Protein AF-A0A392N4C5-F1 (afdb_monomer_lite)

Secondary structure (DSSP, 8-state):
-HHHHHHHHHHH-SSHHHHHHHHHHHHHHHHHTTSSSS-GGGS-GGGHHHHHH-HHHHHHHHHHHHHHTSGGG--B-TT-SSBHHHHHHHHTT----TTHHHHHHHHH--

Foldseek 3Di:
DLVVLLVVLVVVDPDNVNSVVVSVVVVVLLVCLLLQVPHLVRDDPVCSVSNVPRLNVLVVLLVLLVPLVDPVQQDDDPVDPDTNSQVVCVVSNHDNDNCSNVVSVVSPVD

InterPro domains:
  IPR013525 ABC-2 type transporter, transmembrane domain [PF01061] (1-68)
  IPR013581 Plant PDR ABC transporter associated [PF08370] (73-110)

Structure (mmCIF, N/CA/C/O backbone):
data_AF-A0A392N4C5-F1
#
_entry.id   AF-A0A392N4C5-F1
#
loop_
_atom_site.group_PDB
_atom_site.id
_atom_site.type_symbol
_atom_site.label_atom_id
_atom_site.label_alt_id
_atom_site.label_comp_id
_atom_site.label_asym_id
_atom_site.label_entity_id
_atom_site.label_seq_id
_atom_site.pdbx_PDB_ins_code
_atom_site.Cartn_x
_atom_site.Cartn_y
_atom_site.Cartn_z
_atom_site.occupancy
_atom_site.B_iso_or_equiv
_atom_site.auth_seq_id
_atom_site.auth_comp_id
_atom_site.auth_asym_id
_atom_site.auth_atom_id
_atom_site.pdbx_PDB_model_num
ATOM 1 N N . MET A 1 1 ? 6.935 -8.811 -4.623 1.00 83.38 1 MET A N 1
ATOM 2 C CA . MET A 1 1 ? 6.929 -7.351 -4.876 1.00 83.38 1 MET A CA 1
ATOM 3 C C . MET A 1 1 ? 8.301 -6.770 -5.237 1.00 83.38 1 MET A C 1
ATOM 5 O O . MET A 1 1 ? 8.493 -6.444 -6.395 1.00 83.38 1 MET A O 1
ATOM 9 N N . ALA A 1 2 ? 9.272 -6.621 -4.319 1.00 85.12 2 ALA A N 1
ATOM 10 C CA . ALA A 1 2 ? 10.542 -5.953 -4.666 1.00 85.12 2 ALA A CA 1
ATOM 11 C C . ALA A 1 2 ? 11.334 -6.712 -5.749 1.00 85.12 2 ALA A C 1
ATOM 13 O O . ALA A 1 2 ? 11.745 -6.128 -6.744 1.00 85.12 2 ALA A O 1
ATOM 14 N N . SER A 1 3 ? 11.468 -8.037 -5.611 1.00 89.44 3 SER A N 1
ATOM 15 C CA . SER A 1 3 ? 12.126 -8.863 -6.633 1.00 89.44 3 SER A CA 1
ATOM 16 C C . SER A 1 3 ? 11.413 -8.800 -7.991 1.00 89.44 3 SER A C 1
ATOM 18 O O . SER A 1 3 ? 12.080 -8.669 -9.012 1.00 89.44 3 SER A O 1
ATOM 20 N N . SER A 1 4 ? 10.074 -8.830 -8.019 1.00 90.25 4 SER A N 1
ATOM 21 C CA . SER A 1 4 ? 9.305 -8.706 -9.265 1.00 90.25 4 SER A CA 1
ATOM 22 C C . SER A 1 4 ? 9.454 -7.322 -9.907 1.00 90.25 4 SER A C 1
ATOM 24 O O . SER A 1 4 ? 9.645 -7.249 -11.117 1.00 90.25 4 SER A O 1
ATOM 26 N N . LEU A 1 5 ? 9.485 -6.246 -9.113 1.00 90.50 5 LEU A N 1
ATOM 27 C CA . LEU A 1 5 ? 9.767 -4.889 -9.591 1.00 90.50 5 LEU A CA 1
ATOM 28 C C . LEU A 1 5 ? 11.156 -4.793 -10.235 1.00 90.50 5 LEU A C 1
ATOM 30 O O . LEU A 1 5 ? 11.270 -4.365 -11.378 1.00 90.50 5 LEU A O 1
ATOM 34 N N . PHE A 1 6 ? 12.215 -5.231 -9.547 1.00 91.12 6 PHE A N 1
ATOM 35 C CA . PHE A 1 6 ? 13.571 -5.165 -10.104 1.00 91.12 6 PHE A CA 1
ATOM 36 C C . PHE A 1 6 ? 13.746 -6.064 -11.335 1.00 91.12 6 PHE A C 1
ATOM 38 O O . PHE A 1 6 ? 14.440 -5.674 -12.270 1.00 91.12 6 PHE A O 1
ATOM 45 N N . ARG A 1 7 ? 13.078 -7.225 -11.386 1.00 92.38 7 ARG A N 1
ATOM 46 C CA . ARG A 1 7 ? 13.049 -8.079 -12.586 1.00 92.38 7 ARG A CA 1
ATOM 47 C C . ARG A 1 7 ? 12.352 -7.395 -13.761 1.00 92.38 7 ARG A C 1
ATOM 49 O O . ARG A 1 7 ? 12.874 -7.446 -14.868 1.00 92.38 7 ARG A O 1
ATOM 56 N N . LEU A 1 8 ? 11.222 -6.726 -13.526 1.00 91.69 8 LEU A N 1
ATOM 57 C CA . LEU A 1 8 ? 10.532 -5.944 -14.554 1.00 91.69 8 LEU A CA 1
ATOM 58 C C . LEU A 1 8 ? 11.429 -4.817 -15.079 1.00 91.69 8 LEU A C 1
ATOM 60 O O . LEU A 1 8 ? 11.576 -4.653 -16.285 1.00 91.69 8 LEU A O 1
ATOM 64 N N . MET A 1 9 ? 12.084 -4.081 -14.182 1.00 92.56 9 MET A N 1
ATOM 65 C CA . MET A 1 9 ? 12.987 -2.999 -14.572 1.00 92.56 9 MET A CA 1
ATOM 66 C C . MET A 1 9 ? 14.211 -3.503 -15.335 1.00 92.56 9 MET A C 1
ATOM 68 O O . MET A 1 9 ? 14.620 -2.864 -16.299 1.00 92.56 9 MET A O 1
ATOM 72 N N . ALA A 1 10 ? 14.766 -4.655 -14.955 1.00 92.44 10 ALA A N 1
ATOM 73 C CA . ALA A 1 10 ? 15.845 -5.301 -15.696 1.00 92.44 10 ALA A CA 1
ATOM 74 C C . ALA A 1 10 ? 15.398 -5.772 -17.089 1.00 92.44 10 ALA A C 1
ATOM 76 O O . ALA A 1 10 ? 16.177 -5.684 -18.029 1.00 92.44 10 ALA A O 1
ATOM 77 N N . ALA A 1 11 ? 14.151 -6.231 -17.240 1.00 93.25 11 ALA A N 1
ATOM 78 C CA . ALA A 1 11 ? 13.595 -6.621 -18.536 1.00 93.25 11 ALA A CA 1
ATOM 79 C C . ALA A 1 11 ? 13.330 -5.418 -19.462 1.00 93.25 11 ALA A C 1
ATOM 81 O O . ALA A 1 11 ? 13.454 -5.540 -20.678 1.00 93.25 11 ALA A O 1
ATOM 82 N N . LEU A 1 12 ? 12.965 -4.261 -18.899 1.00 91.19 12 LEU A N 1
ATOM 83 C CA . LEU A 1 12 ? 12.731 -3.021 -19.651 1.00 91.19 12 LEU A CA 1
ATOM 84 C C . LEU A 1 12 ? 14.022 -2.238 -19.931 1.00 91.19 12 LEU A C 1
ATOM 86 O O . LEU A 1 12 ? 14.106 -1.490 -20.906 1.00 91.19 12 LEU A O 1
ATOM 90 N N . GLY A 1 13 ? 15.016 -2.361 -19.053 1.00 88.50 13 GLY A N 1
ATOM 91 C CA . GLY A 1 13 ? 16.267 -1.625 -19.130 1.00 88.50 13 GLY A CA 1
ATOM 92 C C . GLY A 1 13 ? 17.216 -2.207 -20.170 1.00 88.50 13 GLY A C 1
ATOM 93 O O . GLY A 1 13 ? 17.514 -3.394 -20.173 1.00 88.50 13 GLY A O 1
ATOM 94 N N . ARG A 1 14 ? 17.758 -1.340 -21.029 1.00 87.94 14 ARG A N 1
ATOM 95 C CA . ARG A 1 14 ? 18.807 -1.719 -21.989 1.00 87.94 14 ARG A CA 1
ATOM 96 C C . ARG A 1 14 ? 20.166 -1.959 -21.321 1.00 87.94 14 ARG A C 1
ATOM 98 O O . ARG A 1 14 ? 21.000 -2.662 -21.879 1.00 87.94 14 ARG A O 1
ATOM 105 N N . ASP A 1 15 ? 20.374 -1.356 -20.152 1.00 93.31 15 ASP A N 1
ATOM 106 C CA . ASP A 1 15 ? 21.5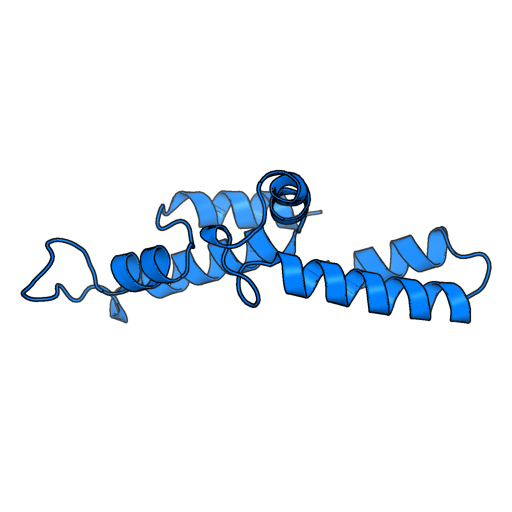97 -1.442 -19.360 1.00 93.31 15 ASP A CA 1
ATOM 107 C C . ASP A 1 15 ? 21.257 -1.688 -17.883 1.00 93.31 15 ASP A C 1
ATOM 109 O O . ASP A 1 15 ? 20.302 -1.113 -17.348 1.00 93.31 15 ASP A O 1
ATOM 113 N N . VAL A 1 16 ? 22.048 -2.536 -17.223 1.00 91.50 16 VAL A N 1
ATOM 114 C CA . VAL A 1 16 ? 21.827 -2.959 -15.832 1.00 91.50 16 VAL A CA 1
ATOM 115 C C . VAL A 1 16 ? 21.978 -1.793 -14.851 1.00 91.50 16 VAL A C 1
ATOM 117 O O . VAL A 1 16 ? 21.221 -1.711 -13.883 1.00 91.50 16 VAL A O 1
ATOM 120 N N . VAL A 1 17 ? 22.900 -0.858 -15.104 1.00 93.56 17 VAL A N 1
ATOM 121 C CA . VAL A 1 17 ? 23.108 0.321 -14.249 1.00 93.56 17 VAL A CA 1
ATOM 122 C C . VAL A 1 17 ? 21.886 1.234 -14.314 1.00 93.56 17 VAL A C 1
ATOM 124 O O . VAL A 1 17 ? 21.373 1.673 -13.282 1.00 93.56 17 VAL A O 1
ATOM 127 N N . VAL A 1 18 ? 21.365 1.470 -15.522 1.00 92.75 18 VAL A N 1
ATOM 128 C CA . VAL A 1 18 ? 20.149 2.273 -15.721 1.00 92.75 18 VAL A CA 1
ATOM 129 C C . VAL A 1 18 ? 18.943 1.586 -15.079 1.00 92.75 18 VAL A C 1
ATOM 131 O O . VAL A 1 18 ? 18.206 2.228 -14.330 1.00 92.75 18 VAL A O 1
ATOM 134 N N . ALA A 1 19 ? 18.768 0.281 -15.305 1.00 93.94 19 ALA A N 1
ATOM 135 C CA . ALA A 1 19 ? 17.682 -0.498 -14.715 1.00 93.94 19 ALA A CA 1
ATOM 136 C C . ALA A 1 19 ? 17.691 -0.440 -13.180 1.00 93.94 19 ALA A C 1
ATOM 138 O O . ALA A 1 19 ? 16.644 -0.234 -12.564 1.00 93.94 19 ALA A O 1
ATOM 139 N N . ASN A 1 20 ? 18.866 -0.569 -12.557 1.00 92.44 20 ASN A N 1
ATOM 140 C CA . ASN A 1 20 ? 19.011 -0.507 -11.106 1.00 92.44 20 ASN A CA 1
ATOM 141 C C . ASN A 1 20 ? 18.654 0.875 -10.538 1.00 92.44 20 ASN A C 1
ATOM 143 O O . ASN A 1 20 ? 17.941 0.968 -9.535 1.00 92.44 20 ASN A O 1
ATOM 147 N N . ASN A 1 21 ? 19.109 1.948 -11.189 1.00 92.81 21 ASN A N 1
ATOM 148 C CA . ASN A 1 21 ? 18.826 3.315 -10.751 1.00 92.81 21 ASN A CA 1
ATOM 149 C C . ASN A 1 21 ? 17.327 3.631 -10.848 1.00 92.81 21 ASN A C 1
ATOM 151 O O . ASN A 1 21 ? 16.730 4.110 -9.882 1.00 92.81 21 ASN A O 1
ATOM 155 N N . VAL A 1 22 ? 16.696 3.301 -11.981 1.00 93.25 22 VAL A N 1
ATOM 156 C CA . VAL A 1 22 ? 15.254 3.524 -12.168 1.00 93.25 22 VAL A CA 1
ATOM 157 C C . VAL A 1 22 ? 14.435 2.615 -11.249 1.00 93.25 22 VAL A C 1
ATOM 159 O O . VAL A 1 22 ? 13.456 3.071 -10.668 1.00 93.25 22 VAL A O 1
ATOM 162 N N . GLY A 1 23 ? 14.845 1.360 -11.042 1.00 93.31 23 GLY A N 1
ATOM 163 C CA . GLY A 1 23 ? 14.184 0.455 -10.099 1.00 93.31 23 GLY A CA 1
ATOM 164 C C . GLY A 1 23 ? 14.265 0.925 -8.648 1.00 93.31 23 GLY A C 1
ATOM 165 O O . GLY A 1 23 ? 13.269 0.859 -7.931 1.00 93.31 23 GLY A O 1
ATOM 166 N N . SER A 1 24 ? 15.405 1.480 -8.230 1.00 93.00 24 SER A N 1
ATOM 167 C CA . SER A 1 24 ? 15.552 2.080 -6.899 1.00 93.00 24 SER A CA 1
ATOM 168 C C . SER A 1 24 ? 14.635 3.293 -6.729 1.00 93.00 24 SER A C 1
ATOM 170 O O . SER A 1 24 ? 13.960 3.419 -5.709 1.00 93.00 24 SER A O 1
ATOM 172 N N . PHE A 1 25 ? 14.536 4.151 -7.750 1.00 93.38 25 PHE A N 1
ATOM 173 C CA . PHE A 1 25 ? 13.597 5.274 -7.740 1.00 93.38 25 PHE A CA 1
ATOM 174 C C . PHE A 1 25 ? 12.132 4.807 -7.708 1.00 93.38 25 PHE A C 1
ATOM 176 O O . PHE A 1 25 ? 11.342 5.298 -6.904 1.00 93.38 25 PHE A O 1
ATOM 183 N N . ALA A 1 26 ? 11.770 3.810 -8.520 1.00 93.44 26 ALA A N 1
ATOM 184 C CA . ALA A 1 26 ? 10.431 3.227 -8.525 1.00 93.44 26 ALA A CA 1
ATOM 185 C C . ALA A 1 26 ? 10.059 2.631 -7.156 1.00 93.44 26 ALA A C 1
ATOM 187 O O . ALA A 1 26 ? 8.930 2.796 -6.696 1.00 93.44 26 ALA A O 1
ATOM 188 N N . LEU A 1 27 ? 11.012 1.995 -6.467 1.00 93.38 27 LEU A N 1
ATOM 189 C CA . LEU A 1 27 ? 10.801 1.486 -5.113 1.00 93.38 27 LEU A CA 1
ATOM 190 C C . LEU A 1 27 ? 10.486 2.616 -4.120 1.00 93.38 27 LEU A C 1
ATOM 192 O O . LEU A 1 27 ? 9.576 2.461 -3.306 1.00 93.38 27 LEU A O 1
ATOM 196 N N . LEU A 1 28 ? 11.179 3.758 -4.205 1.00 93.25 28 LEU A N 1
ATOM 197 C CA . LEU A 1 28 ? 10.873 4.931 -3.374 1.00 93.25 28 LEU A CA 1
ATOM 198 C C . LEU A 1 28 ? 9.451 5.445 -3.623 1.00 93.25 28 LEU A C 1
ATOM 200 O O . LEU A 1 28 ? 8.733 5.739 -2.669 1.00 93.25 28 LEU A O 1
ATOM 204 N N . VAL A 1 29 ? 9.015 5.494 -4.884 1.00 92.62 29 VAL A N 1
ATOM 205 C CA . VAL A 1 29 ? 7.641 5.889 -5.235 1.00 92.62 29 VAL A CA 1
ATOM 206 C C . VAL A 1 29 ? 6.618 4.936 -4.606 1.00 92.62 29 VAL A C 1
ATOM 208 O O . VAL A 1 29 ? 5.650 5.393 -3.998 1.00 92.62 29 VAL A O 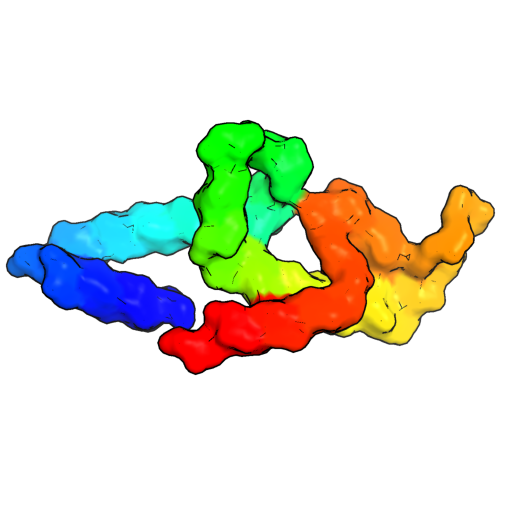1
ATOM 211 N N . VAL A 1 30 ? 6.855 3.621 -4.669 1.00 93.06 30 VAL A N 1
ATOM 212 C CA . VAL A 1 30 ? 5.991 2.610 -4.031 1.00 93.06 30 VAL A CA 1
ATOM 213 C C . VAL A 1 30 ? 5.939 2.782 -2.506 1.00 93.06 30 VAL A C 1
ATOM 215 O O . VAL A 1 30 ? 4.861 2.651 -1.927 1.00 93.06 30 VAL A O 1
ATOM 218 N N . LEU A 1 31 ? 7.066 3.115 -1.860 1.00 92.38 31 LEU A N 1
ATOM 219 C CA . LEU A 1 31 ? 7.133 3.384 -0.415 1.00 92.38 31 LEU A CA 1
ATOM 220 C C . LEU A 1 31 ? 6.301 4.607 -0.012 1.00 92.38 31 LEU A C 1
ATOM 222 O O . LEU A 1 31 ? 5.518 4.529 0.935 1.00 92.38 31 LEU A O 1
ATOM 226 N N . VAL A 1 32 ? 6.441 5.717 -0.741 1.00 92.50 32 VAL A N 1
ATOM 227 C CA . VAL A 1 32 ? 5.683 6.953 -0.484 1.00 92.50 32 VAL A CA 1
ATOM 228 C C . VAL A 1 32 ? 4.181 6.714 -0.644 1.00 92.50 32 VAL A C 1
ATOM 230 O O . VAL A 1 32 ? 3.387 7.147 0.189 1.00 92.50 32 VAL A O 1
ATOM 233 N N . LEU A 1 33 ? 3.798 5.962 -1.676 1.00 91.44 33 LEU A N 1
ATOM 234 C CA . LEU A 1 33 ? 2.410 5.622 -1.985 1.00 91.44 33 LEU A CA 1
ATOM 235 C C . LEU A 1 33 ? 1.829 4.491 -1.125 1.00 91.44 33 LEU A C 1
ATOM 237 O O . LEU A 1 33 ? 0.677 4.119 -1.327 1.00 91.44 33 LEU A O 1
ATOM 241 N N . GLY A 1 34 ? 2.588 3.927 -0.181 1.00 89.31 34 GLY A N 1
ATOM 242 C CA . GLY A 1 34 ? 2.111 2.837 0.675 1.00 89.31 34 GLY A CA 1
ATOM 243 C C . GLY A 1 34 ? 1.010 3.248 1.660 1.00 89.31 34 GLY A C 1
ATOM 244 O O . GLY A 1 34 ? 0.226 2.413 2.088 1.00 89.31 34 GLY A O 1
ATOM 245 N N . GLY A 1 35 ? 0.900 4.529 2.015 1.00 88.38 35 GLY A N 1
ATOM 246 C CA . GLY A 1 35 ? -0.042 4.987 3.047 1.00 88.38 35 GLY A CA 1
ATOM 247 C C . GLY A 1 35 ? 0.579 5.174 4.430 1.00 88.38 35 GLY A C 1
ATOM 248 O O . GLY A 1 35 ? -0.005 5.844 5.272 1.00 88.38 35 GLY A O 1
ATOM 249 N N . PHE A 1 36 ? 1.774 4.623 4.668 1.00 88.50 36 PHE A N 1
ATOM 250 C CA . PHE A 1 36 ? 2.517 4.859 5.909 1.00 88.50 36 PHE A CA 1
ATOM 251 C C . PHE A 1 36 ? 3.249 6.209 5.935 1.00 88.50 36 PHE A C 1
ATOM 253 O O . PHE A 1 36 ? 3.235 6.884 6.960 1.00 88.50 36 PHE A O 1
ATOM 260 N N . VAL A 1 37 ? 3.910 6.593 4.832 1.00 90.56 37 VAL A N 1
ATOM 261 C CA . VAL A 1 37 ? 4.672 7.857 4.750 1.00 90.56 37 VAL A CA 1
ATOM 262 C C . VAL A 1 37 ? 3.731 9.047 4.579 1.00 90.56 37 VAL A C 1
ATOM 264 O O . VAL A 1 37 ? 3.882 10.058 5.257 1.00 90.56 37 VAL A O 1
ATOM 267 N N . ILE A 1 38 ? 2.762 8.915 3.673 1.00 90.69 38 ILE A N 1
ATOM 268 C CA . ILE A 1 38 ? 1.705 9.898 3.437 1.00 90.69 38 ILE A CA 1
ATOM 269 C C . ILE A 1 38 ? 0.381 9.189 3.688 1.00 90.69 38 ILE A C 1
ATOM 271 O O . ILE A 1 38 ? 0.112 8.170 3.050 1.00 90.69 38 ILE A O 1
ATOM 275 N N . SER A 1 39 ? -0.435 9.721 4.600 1.00 90.69 39 SER A N 1
ATOM 276 C CA . SER A 1 39 ? -1.790 9.213 4.813 1.00 90.69 39 SER A CA 1
ATOM 277 C C . SER A 1 39 ? -2.594 9.360 3.528 1.00 90.69 39 SER A C 1
ATOM 279 O O . SER A 1 39 ? -2.499 10.371 2.833 1.00 90.69 39 SER A O 1
ATOM 281 N N . ARG A 1 40 ? -3.442 8.375 3.228 1.00 88.31 40 ARG A N 1
ATOM 282 C CA . ARG A 1 40 ? -4.348 8.412 2.072 1.00 88.31 40 ARG A CA 1
ATOM 283 C C . ARG A 1 40 ? -5.148 9.717 1.999 1.00 88.31 40 ARG A C 1
ATOM 285 O O . ARG A 1 40 ? -5.405 10.208 0.903 1.00 88.31 40 ARG A O 1
ATOM 292 N N . GLU A 1 41 ? -5.564 10.238 3.149 1.00 89.19 41 GLU A N 1
ATOM 293 C CA . GLU A 1 41 ? -6.399 11.441 3.252 1.00 89.19 41 GLU A CA 1
ATOM 294 C C . GLU A 1 41 ? -5.653 12.717 2.838 1.00 89.19 41 GLU A C 1
ATOM 296 O O . GLU A 1 41 ? -6.274 13.645 2.322 1.00 89.19 41 GLU A O 1
ATOM 301 N N . ASP A 1 42 ? -4.324 12.716 2.967 1.00 90.19 42 ASP A N 1
ATOM 302 C CA . ASP A 1 42 ? -3.447 13.832 2.603 1.00 90.19 42 ASP A CA 1
ATOM 303 C C . ASP A 1 42 ? -2.949 13.746 1.148 1.00 90.19 42 ASP A C 1
ATOM 305 O O . ASP A 1 42 ? -2.354 14.691 0.622 1.00 90.19 42 ASP A O 1
ATOM 309 N N . VAL A 1 43 ? -3.191 12.622 0.460 1.00 90.12 43 VAL A N 1
ATOM 310 C CA . VAL A 1 43 ? -2.831 12.469 -0.955 1.00 90.12 43 VAL A CA 1
ATOM 311 C C . VAL A 1 43 ? -3.751 13.333 -1.813 1.00 90.12 43 VAL A C 1
ATOM 313 O O . VAL A 1 43 ? -4.979 13.234 -1.771 1.00 90.12 43 VAL A O 1
ATOM 316 N N . HIS A 1 44 ? -3.149 14.157 -2.670 1.00 89.38 44 HIS A N 1
ATOM 317 C CA . HIS A 1 44 ? -3.896 15.002 -3.592 1.00 89.38 44 HIS A CA 1
ATOM 318 C C . HIS A 1 44 ? -4.808 14.158 -4.502 1.00 89.38 44 HIS A C 1
ATOM 320 O O . HIS A 1 44 ? -4.375 13.153 -5.066 1.00 89.38 44 HIS A O 1
ATOM 326 N N . LYS A 1 45 ? -6.065 14.581 -4.699 1.00 90.00 45 LYS A N 1
ATOM 327 C CA . LYS A 1 45 ? -7.105 13.780 -5.386 1.00 90.00 45 LYS A CA 1
ATOM 328 C C . LYS A 1 45 ? -6.686 13.262 -6.768 1.00 90.00 45 LYS A C 1
ATOM 330 O O . LYS A 1 45 ? -7.022 12.134 -7.116 1.00 90.00 45 LYS A O 1
ATOM 335 N N . TRP A 1 46 ? -5.932 14.056 -7.534 1.00 90.19 46 TRP A N 1
ATOM 336 C CA . TRP A 1 46 ? -5.445 13.661 -8.862 1.00 90.19 46 TRP A CA 1
ATOM 337 C C . TRP A 1 46 ? -4.370 12.569 -8.816 1.00 90.19 46 TRP A C 1
ATOM 339 O O . TRP A 1 46 ? -4.190 11.889 -9.814 1.00 90.19 46 TRP A O 1
ATOM 349 N N . PHE A 1 47 ? -3.674 12.385 -7.689 1.00 88.88 47 PHE A N 1
ATOM 350 C CA . PHE A 1 47 ? -2.611 11.389 -7.505 1.00 88.88 47 PHE A CA 1
ATOM 351 C C . PHE A 1 47 ? -3.078 10.150 -6.727 1.00 88.88 47 PHE A C 1
ATOM 353 O O . PHE A 1 47 ? -2.321 9.202 -6.522 1.00 88.88 47 PHE A O 1
ATOM 360 N N . LEU A 1 48 ? -4.351 10.121 -6.321 1.00 89.69 48 LEU A N 1
ATOM 361 C CA . LEU A 1 48 ? -4.924 9.038 -5.528 1.00 89.69 48 LEU A CA 1
ATOM 362 C C . LEU A 1 48 ? -4.870 7.683 -6.256 1.00 89.69 48 LEU A C 1
ATOM 364 O O . LEU A 1 48 ? -4.738 6.646 -5.617 1.00 89.69 48 LEU A O 1
ATOM 368 N N . TRP A 1 49 ? -4.919 7.663 -7.591 1.00 91.19 49 TRP A N 1
ATOM 369 C CA . TRP A 1 49 ? -4.747 6.429 -8.370 1.00 91.19 49 TRP A CA 1
ATOM 370 C C . TRP A 1 49 ? -3.381 5.771 -8.131 1.00 91.19 49 TRP A C 1
ATOM 372 O O . TRP A 1 49 ? -3.300 4.545 -8.118 1.00 91.19 49 TRP A O 1
ATOM 382 N N . GLY A 1 50 ? -2.329 6.557 -7.872 1.00 91.06 50 GLY A N 1
ATOM 383 C CA . GLY A 1 50 ? -1.006 6.037 -7.535 1.00 91.06 50 GLY A CA 1
ATOM 384 C C . GLY A 1 50 ? -1.051 5.215 -6.248 1.00 91.06 50 GLY A C 1
ATOM 385 O O . GLY A 1 50 ? -0.554 4.090 -6.214 1.00 91.06 50 GLY A O 1
ATOM 386 N N . TYR A 1 51 ? -1.747 5.723 -5.229 1.00 92.00 51 TYR A N 1
ATOM 387 C CA . TYR A 1 51 ? -2.000 5.002 -3.978 1.00 92.00 51 TYR A CA 1
ATOM 388 C C . TYR A 1 51 ? -2.736 3.674 -4.221 1.00 92.00 51 TYR A C 1
ATOM 390 O O . TYR A 1 51 ? -2.313 2.635 -3.721 1.00 92.00 51 TYR A O 1
ATOM 398 N N . TRP A 1 52 ? -3.776 3.673 -5.062 1.00 91.44 52 TRP A N 1
ATOM 399 C CA . TRP A 1 52 ? -4.522 2.457 -5.423 1.00 91.44 52 TRP A CA 1
ATOM 400 C C . TRP A 1 52 ? -3.729 1.462 -6.277 1.00 91.44 52 TRP A C 1
ATOM 402 O O . TRP A 1 52 ? -4.027 0.271 -6.252 1.00 91.44 52 TRP A O 1
ATOM 412 N N . SER A 1 53 ? -2.732 1.925 -7.029 1.00 91.50 53 SER A N 1
ATOM 413 C CA . SER A 1 53 ? -1.853 1.057 -7.821 1.00 91.50 53 SER A CA 1
ATOM 414 C C . SER A 1 53 ? -0.746 0.402 -6.990 1.00 91.50 53 SER A C 1
ATOM 416 O O . SER A 1 53 ? -0.178 -0.603 -7.412 1.00 91.50 53 SER A O 1
ATOM 418 N N . SER A 1 54 ? -0.425 0.962 -5.819 1.00 92.50 54 SER A N 1
ATOM 419 C CA . SER A 1 54 ? 0.717 0.529 -5.019 1.00 92.50 54 SER A CA 1
ATOM 420 C C . SER A 1 54 ? 0.436 -0.811 -4.325 1.00 92.50 54 SER A C 1
ATOM 422 O O . SER A 1 54 ? -0.405 -0.861 -3.427 1.00 92.50 54 SER A O 1
ATOM 424 N N . PRO A 1 55 ? 1.176 -1.895 -4.633 1.00 92.00 55 PRO A N 1
ATOM 425 C CA . PRO A 1 55 ? 1.051 -3.162 -3.904 1.00 92.00 55 PRO A CA 1
ATOM 426 C C . PRO A 1 55 ? 1.360 -3.008 -2.407 1.00 92.00 55 PRO A C 1
ATOM 428 O O . PRO A 1 55 ? 0.788 -3.706 -1.569 1.00 92.00 55 PRO A O 1
ATOM 431 N N . LEU A 1 56 ? 2.226 -2.055 -2.045 1.00 93.06 56 LEU A N 1
ATOM 432 C CA . LEU A 1 56 ? 2.591 -1.812 -0.654 1.00 93.06 56 LEU A CA 1
ATOM 433 C C . LEU A 1 56 ? 1.411 -1.300 0.180 1.00 93.06 56 LEU A C 1
ATOM 435 O O . LEU A 1 56 ? 1.319 -1.656 1.351 1.00 93.06 56 LEU A O 1
ATOM 439 N N . MET A 1 57 ? 0.497 -0.533 -0.421 1.00 93.75 57 MET A N 1
ATOM 440 C CA . MET A 1 57 ? -0.716 -0.063 0.251 1.00 93.75 57 MET A CA 1
ATOM 441 C C . MET A 1 57 ? -1.570 -1.226 0.744 1.00 93.75 57 MET A C 1
ATOM 443 O O . MET A 1 57 ? -1.946 -1.284 1.916 1.00 93.75 57 MET A O 1
ATOM 447 N N . TYR A 1 58 ? -1.793 -2.204 -0.131 1.00 94.38 58 TYR A N 1
ATOM 448 C CA . TYR A 1 58 ? -2.564 -3.397 0.191 1.00 94.38 58 TYR A CA 1
ATOM 449 C C . TYR A 1 58 ? -1.888 -4.240 1.278 1.00 94.38 58 TYR A C 1
ATOM 451 O O . TYR A 1 58 ? -2.559 -4.715 2.194 1.00 94.38 58 TYR A O 1
ATOM 459 N N . GLY A 1 59 ? -0.559 -4.373 1.223 1.00 94.12 59 GLY A N 1
ATOM 460 C CA . GLY A 1 59 ? 0.214 -5.071 2.252 1.00 94.12 59 GLY A CA 1
ATOM 461 C C . GLY A 1 59 ? 0.166 -4.381 3.614 1.00 94.12 59 GLY A C 1
ATOM 462 O O . GLY A 1 59 ? -0.108 -5.027 4.623 1.00 94.12 59 GLY A O 1
ATOM 463 N N . GLN A 1 60 ? 0.384 -3.065 3.650 1.00 94.06 60 GLN A N 1
ATOM 464 C CA . GLN A 1 60 ? 0.340 -2.282 4.888 1.00 94.06 60 GLN A CA 1
ATOM 465 C C . GLN A 1 60 ? -1.044 -2.337 5.531 1.00 94.06 60 GLN A C 1
ATOM 467 O O . GLN A 1 60 ? -1.150 -2.559 6.735 1.00 94.06 60 GLN A O 1
ATOM 472 N N . ASN A 1 61 ? -2.100 -2.211 4.730 1.00 94.62 61 ASN A N 1
ATOM 473 C CA . ASN A 1 61 ? -3.464 -2.271 5.228 1.00 94.62 61 ASN A CA 1
ATOM 474 C C . ASN A 1 61 ? -3.835 -3.673 5.751 1.00 94.62 61 ASN A C 1
ATOM 476 O O . ASN A 1 61 ? -4.436 -3.788 6.816 1.00 94.62 61 ASN A O 1
ATOM 480 N N . ALA A 1 62 ? -3.418 -4.749 5.074 1.00 94.94 62 ALA A N 1
ATOM 481 C CA . ALA A 1 62 ? -3.653 -6.114 5.552 1.00 94.94 62 ALA A CA 1
ATOM 482 C C . ALA A 1 62 ? -2.943 -6.408 6.882 1.00 94.94 62 ALA A C 1
ATOM 484 O O . ALA A 1 62 ? -3.538 -7.019 7.771 1.00 94.94 62 ALA A O 1
ATOM 485 N N . ILE A 1 63 ? -1.700 -5.940 7.044 1.00 94.75 63 ILE A N 1
ATOM 486 C CA . ILE A 1 63 ? -0.960 -6.063 8.308 1.00 94.75 63 ILE A CA 1
ATOM 487 C C . ILE A 1 63 ? -1.640 -5.237 9.405 1.00 94.75 63 ILE A C 1
ATOM 489 O O . ILE A 1 63 ? -1.848 -5.747 10.504 1.00 94.75 63 ILE A O 1
ATOM 493 N N . ALA A 1 64 ? -2.022 -3.991 9.107 1.00 94.88 64 ALA A N 1
ATOM 494 C CA . ALA A 1 64 ? -2.688 -3.111 10.063 1.00 94.88 64 ALA A CA 1
ATOM 495 C C . ALA A 1 64 ? -3.995 -3.728 10.577 1.00 94.88 64 ALA A C 1
ATOM 497 O O . ALA A 1 64 ? -4.206 -3.807 11.783 1.00 94.88 64 ALA A O 1
ATOM 498 N N . VAL A 1 65 ? -4.840 -4.237 9.681 1.00 95.31 65 VAL A N 1
ATOM 499 C CA . VAL A 1 65 ? -6.100 -4.896 10.044 1.00 95.31 65 VAL A CA 1
ATOM 500 C C . VAL A 1 65 ? -5.859 -6.156 10.877 1.00 95.31 65 VAL A C 1
ATOM 502 O O . VAL A 1 65 ? -6.559 -6.367 11.866 1.00 95.31 65 VAL A O 1
ATOM 505 N N . ASN A 1 66 ? -4.859 -6.970 10.527 1.00 95.62 66 ASN A N 1
ATOM 506 C CA 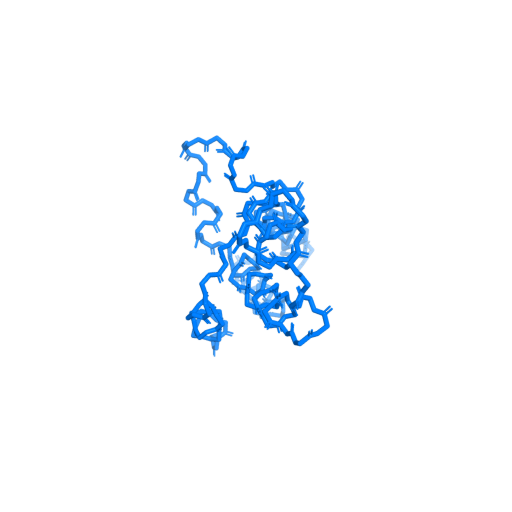. ASN A 1 66 ? -4.516 -8.174 11.286 1.00 95.62 66 ASN A CA 1
ATOM 507 C C . ASN A 1 66 ? -4.042 -7.857 12.717 1.00 95.62 66 ASN A C 1
ATOM 509 O O . ASN A 1 66 ? -4.407 -8.560 13.655 1.00 95.62 66 ASN A O 1
ATOM 513 N N . GLU A 1 67 ? -3.258 -6.793 12.890 1.00 95.00 67 GLU A N 1
ATOM 514 C CA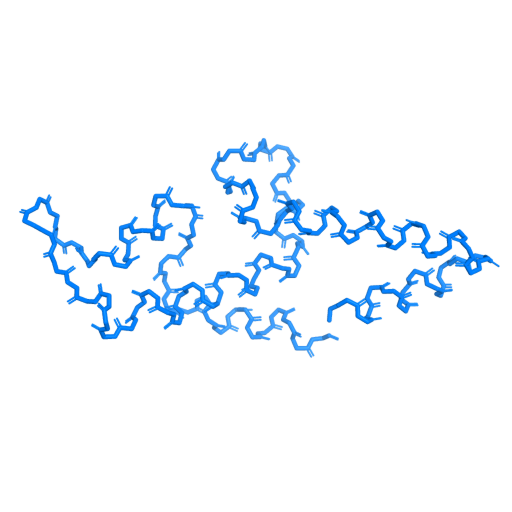 . GLU A 1 67 ? -2.729 -6.386 14.195 1.00 95.00 67 GLU A CA 1
ATOM 515 C C . GLU A 1 67 ? -3.785 -5.654 15.038 1.00 95.00 67 GLU A C 1
ATOM 517 O O . GLU A 1 67 ? -4.112 -6.069 16.151 1.00 95.00 67 GLU A O 1
ATOM 522 N N . PHE A 1 68 ? -4.375 -4.583 14.503 1.00 94.31 68 PHE A N 1
ATOM 523 C CA . PHE A 1 68 ? -5.234 -3.669 15.261 1.00 94.31 68 PHE A CA 1
ATOM 524 C C . PHE A 1 68 ? -6.649 -4.201 15.520 1.00 94.31 68 PHE A C 1
ATOM 526 O O . PHE A 1 68 ? -7.333 -3.690 16.407 1.00 94.31 68 PHE A O 1
ATOM 533 N N . LEU A 1 69 ? -7.104 -5.232 14.801 1.00 93.06 69 LEU A N 1
ATOM 534 C CA . LEU A 1 69 ? -8.322 -5.968 15.170 1.00 93.06 69 LEU A CA 1
ATOM 535 C C . LEU A 1 69 ? -8.052 -7.113 16.159 1.00 93.06 69 LEU A C 1
ATOM 537 O O . LEU A 1 69 ? -8.993 -7.762 16.623 1.00 93.06 69 LEU A O 1
ATOM 541 N N . GLY A 1 70 ? -6.786 -7.353 16.507 1.00 92.38 70 GLY A N 1
ATOM 542 C CA . GLY A 1 70 ? -6.383 -8.369 17.467 1.00 92.38 70 GLY A CA 1
ATOM 543 C C . GLY A 1 70 ? -6.858 -8.082 18.895 1.00 92.38 70 GLY A C 1
ATOM 544 O O . GLY A 1 70 ? -7.196 -6.958 19.278 1.00 92.38 70 GLY A O 1
ATOM 545 N N . HIS A 1 71 ? -6.848 -9.121 19.733 1.00 90.75 71 HIS A N 1
ATOM 546 C CA . HIS A 1 71 ? -7.331 -9.044 21.116 1.00 90.75 71 HIS A CA 1
ATOM 547 C C . HIS A 1 71 ? -6.611 -7.981 21.963 1.00 90.75 71 HIS A C 1
ATOM 549 O O . HIS A 1 71 ? -7.258 -7.323 22.778 1.00 90.75 71 HIS A O 1
ATOM 555 N N . SER A 1 72 ? -5.311 -7.762 21.739 1.00 90.75 72 SER A N 1
ATOM 556 C CA . SER A 1 72 ? -4.492 -6.776 22.464 1.00 90.75 72 SER A CA 1
ATOM 557 C C . SER A 1 72 ? -4.978 -5.331 22.296 1.00 90.75 72 SER A C 1
ATOM 559 O O . SER A 1 72 ? -4.821 -4.510 23.204 1.00 90.75 72 SER A O 1
ATOM 561 N N . TRP A 1 73 ? -5.608 -5.033 21.156 1.00 91.25 73 TRP A N 1
ATOM 562 C CA . TRP A 1 73 ? -6.090 -3.703 20.776 1.00 91.25 73 TRP A CA 1
ATOM 563 C C . TRP A 1 73 ? -7.591 -3.508 21.029 1.00 91.25 73 TRP A C 1
ATOM 565 O O . TRP A 1 73 ? -8.125 -2.411 20.835 1.00 91.25 73 TRP A O 1
ATOM 575 N N . ARG A 1 74 ? -8.279 -4.546 21.527 1.00 86.00 74 ARG A N 1
ATOM 576 C CA . ARG A 1 74 ? -9.709 -4.536 21.867 1.00 86.00 74 ARG A CA 1
ATOM 577 C C . ARG A 1 74 ? -9.964 -3.894 23.235 1.00 86.00 74 ARG A C 1
ATOM 579 O O . ARG A 1 74 ? -10.554 -4.499 24.125 1.00 86.00 74 ARG A O 1
ATOM 586 N N . LYS A 1 75 ? -9.493 -2.658 23.397 1.00 87.81 75 LYS A N 1
ATOM 587 C CA . LYS A 1 75 ? -9.751 -1.802 24.561 1.00 87.81 75 LYS A CA 1
ATOM 588 C C . LYS A 1 75 ? -10.710 -0.700 24.134 1.00 87.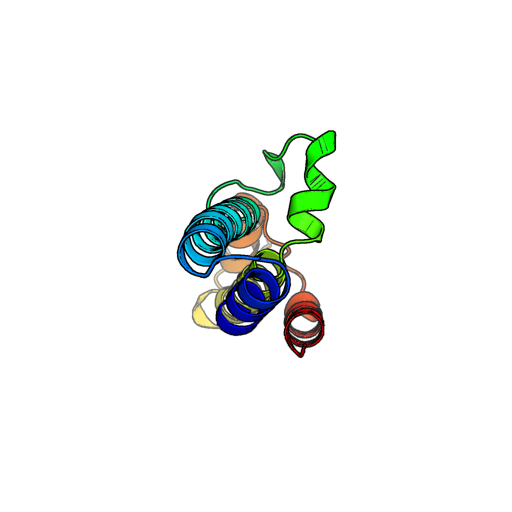81 75 LYS A C 1
ATOM 590 O O . LYS A 1 75 ? -10.481 -0.085 23.097 1.00 87.81 75 LYS A O 1
ATOM 595 N N . VAL A 1 76 ? -11.775 -0.479 24.892 1.00 82.62 76 VAL A N 1
ATOM 596 C CA . VAL A 1 76 ? -12.722 0.615 24.639 1.00 82.62 76 VAL A CA 1
ATOM 597 C C . VAL A 1 76 ? -12.229 1.838 25.404 1.00 82.62 76 VAL A C 1
ATOM 599 O O . VAL A 1 76 ? -11.826 1.716 26.560 1.00 82.62 76 VAL A O 1
ATOM 602 N N . THR A 1 77 ? -12.183 2.992 24.747 1.00 76.44 77 THR A N 1
ATOM 603 C CA . THR A 1 77 ? -11.812 4.258 25.392 1.00 76.44 77 THR A CA 1
ATOM 604 C C . THR A 1 77 ? -13.066 4.907 25.971 1.00 76.44 77 THR A C 1
ATOM 606 O O . THR A 1 77 ? -14.121 4.847 25.355 1.00 76.44 77 THR A O 1
ATOM 609 N N . GLU A 1 78 ? -12.966 5.563 27.128 1.00 71.62 78 GLU A N 1
ATOM 610 C CA . GLU A 1 78 ? -14.118 6.178 27.820 1.00 71.62 78 GLU A CA 1
ATOM 611 C C . GLU A 1 78 ? -14.902 7.184 26.951 1.00 71.62 78 GLU A C 1
ATOM 613 O O . GLU A 1 78 ? -16.094 7.386 27.163 1.00 71.62 78 GLU A O 1
ATOM 618 N N . ASN A 1 79 ? -14.260 7.758 25.925 1.00 74.19 79 ASN A N 1
ATOM 619 C CA . ASN A 1 79 ? -14.838 8.770 25.035 1.00 74.19 79 ASN A CA 1
ATOM 620 C C . ASN A 1 79 ? -15.375 8.230 23.697 1.00 74.19 79 ASN A C 1
ATOM 622 O O . ASN A 1 79 ? -15.908 9.009 22.906 1.00 74.19 79 ASN A O 1
ATOM 626 N N . SER A 1 80 ? -15.217 6.939 23.386 1.00 72.38 80 SER A N 1
ATOM 627 C CA . SER A 1 80 ? -15.661 6.382 22.102 1.00 72.38 80 SER A CA 1
ATOM 628 C C . SER A 1 80 ? -16.172 4.951 22.233 1.00 72.38 80 SER A C 1
ATOM 630 O O . SER A 1 80 ? -15.597 4.116 22.920 1.00 72.38 80 SER A O 1
ATOM 632 N N . ASN A 1 81 ? -17.242 4.631 21.500 1.00 83.38 81 ASN A N 1
ATOM 633 C CA . ASN A 1 81 ? -17.807 3.277 21.460 1.00 83.38 81 ASN A CA 1
ATOM 634 C C . ASN A 1 81 ? -17.020 2.320 20.534 1.00 83.38 81 ASN A C 1
ATOM 636 O O . ASN A 1 81 ? -17.511 1.253 20.169 1.00 83.38 81 ASN A O 1
ATOM 640 N N . GLU A 1 82 ? -15.823 2.722 20.096 1.00 86.12 82 GLU A N 1
ATOM 641 C CA . GLU A 1 82 ? -14.967 1.965 19.181 1.00 86.12 82 GLU A CA 1
ATOM 642 C C . GLU A 1 82 ? -13.745 1.412 19.915 1.00 86.12 82 GLU A C 1
ATOM 644 O O . GLU A 1 82 ? -13.288 1.963 20.918 1.00 86.12 82 GLU A O 1
ATOM 649 N N . THR A 1 83 ? -13.190 0.310 19.408 1.00 89.94 83 THR A N 1
ATOM 650 C CA . THR A 1 83 ? -11.941 -0.226 19.950 1.00 89.94 83 THR A CA 1
ATOM 651 C C . THR A 1 83 ? -10.778 0.707 19.622 1.00 89.94 83 THR A C 1
ATOM 653 O O . THR A 1 83 ? -10.729 1.327 18.557 1.00 89.94 83 THR A O 1
ATOM 656 N N . LEU A 1 84 ? -9.796 0.763 20.519 1.00 91.31 84 LEU A N 1
ATOM 657 C CA . LEU A 1 84 ? -8.584 1.560 20.357 1.00 91.31 84 LEU A CA 1
ATOM 658 C C . LEU A 1 84 ? -7.889 1.278 19.016 1.00 91.31 84 LEU A C 1
ATOM 660 O O . LEU A 1 84 ? -7.455 2.208 18.343 1.00 91.31 84 LEU A O 1
ATOM 664 N N . GLY A 1 85 ? -7.828 0.010 18.597 1.00 91.44 85 GLY A N 1
ATOM 665 C CA . GLY A 1 85 ? -7.246 -0.364 17.307 1.00 91.44 85 GLY A CA 1
ATOM 666 C C . GLY A 1 85 ? -7.961 0.255 16.100 1.00 91.44 85 GLY A C 1
ATOM 667 O O . GLY A 1 85 ? -7.304 0.755 15.189 1.00 91.44 85 GLY A O 1
ATOM 668 N N . VAL A 1 86 ? -9.299 0.304 16.108 1.00 92.75 86 VAL A N 1
ATOM 669 C CA . VAL A 1 86 ? -10.084 0.947 15.036 1.00 92.75 86 VAL A CA 1
ATOM 670 C C . VAL A 1 86 ? -9.836 2.453 15.002 1.00 92.75 86 VAL A C 1
ATOM 672 O O . VAL A 1 86 ? -9.655 3.016 13.921 1.00 92.75 86 VAL A O 1
ATOM 675 N N . LEU A 1 87 ? -9.754 3.096 16.167 1.00 92.19 87 LEU A N 1
ATOM 676 C CA . LEU A 1 87 ? -9.450 4.522 16.266 1.00 92.19 87 LEU A CA 1
ATOM 677 C C . LEU A 1 87 ? -8.053 4.846 15.708 1.00 92.19 87 LEU A C 1
ATOM 679 O O . LEU A 1 87 ? -7.896 5.785 14.926 1.00 92.19 87 LEU A O 1
ATOM 683 N N . VAL A 1 88 ? -7.042 4.046 16.058 1.00 92.00 88 VAL A N 1
ATOM 684 C CA . VAL A 1 88 ? -5.673 4.201 15.538 1.00 92.00 88 VAL A CA 1
ATOM 685 C C . VAL A 1 88 ? -5.633 4.028 14.017 1.00 92.00 88 VAL A C 1
ATOM 687 O O . VAL A 1 88 ? -5.008 4.830 13.328 1.00 92.00 88 VAL A O 1
ATOM 690 N N . MET A 1 89 ? -6.337 3.036 13.465 1.00 93.19 89 MET A N 1
ATOM 691 C CA . MET A 1 89 ? -6.397 2.851 12.012 1.00 93.19 89 MET A CA 1
ATOM 692 C C . MET A 1 89 ? -7.052 4.040 11.304 1.00 93.19 89 MET A C 1
ATOM 694 O O . MET A 1 89 ? -6.482 4.556 10.345 1.00 93.19 89 MET A O 1
ATOM 698 N N . LYS A 1 90 ? -8.197 4.524 11.804 1.00 91.88 90 LYS A N 1
ATOM 699 C CA . LYS A 1 90 ? -8.902 5.675 11.218 1.00 91.88 90 LYS A CA 1
ATOM 700 C C . LYS A 1 90 ? -8.067 6.950 11.266 1.00 91.88 90 LYS A C 1
ATOM 702 O O . LYS A 1 90 ? -7.943 7.627 10.257 1.00 91.88 90 LYS A O 1
ATOM 707 N N . THR A 1 91 ? -7.446 7.248 12.407 1.00 90.38 91 THR A N 1
ATOM 708 C CA . THR A 1 91 ? -6.583 8.438 12.553 1.00 90.38 91 THR A CA 1
ATOM 709 C C . THR A 1 91 ? -5.353 8.410 11.647 1.00 90.38 91 THR A C 1
ATOM 711 O O . THR A 1 91 ? -4.828 9.461 11.297 1.00 90.38 91 THR A O 1
ATOM 714 N N . ARG A 1 92 ? -4.891 7.221 11.246 1.00 89.75 92 ARG A N 1
ATOM 715 C CA . ARG A 1 92 ? -3.793 7.042 10.287 1.00 89.75 92 ARG A CA 1
ATOM 716 C C . ARG A 1 92 ? -4.261 6.888 8.833 1.00 89.75 92 ARG A C 1
ATOM 718 O O . ARG A 1 92 ? -3.422 6.683 7.964 1.00 89.75 92 ARG A O 1
ATOM 725 N N . GLY A 1 93 ? -5.566 6.968 8.562 1.00 90.31 93 GLY A N 1
ATOM 726 C CA . GLY A 1 93 ? -6.133 6.832 7.217 1.00 90.31 93 GLY A CA 1
ATOM 727 C C . GLY A 1 93 ? -6.158 5.398 6.663 1.00 90.31 93 GLY A C 1
ATOM 728 O O . GLY A 1 93 ? -6.320 5.218 5.454 1.00 90.31 93 GLY A O 1
ATOM 729 N N . PHE A 1 94 ? -5.999 4.378 7.517 1.00 92.75 94 PHE A N 1
ATOM 730 C CA . PHE A 1 94 ? -6.141 2.964 7.147 1.00 92.75 94 PHE A CA 1
ATOM 731 C C . PHE A 1 94 ? -7.601 2.508 7.185 1.00 92.75 94 PHE A C 1
ATOM 733 O O . PHE A 1 94 ? -8.444 3.081 7.879 1.00 92.75 94 PHE A O 1
ATOM 740 N N . PHE A 1 95 ? -7.906 1.438 6.452 1.00 92.62 95 PHE A N 1
ATOM 741 C CA . PHE A 1 95 ? -9.258 0.905 6.375 1.00 92.62 95 PHE A CA 1
ATOM 742 C C . PHE A 1 95 ? -9.486 -0.146 7.469 1.00 92.62 95 PHE A C 1
ATOM 744 O O . PHE A 1 95 ? -8.875 -1.209 7.424 1.00 92.62 95 PHE A O 1
ATOM 751 N N . PRO A 1 96 ? -10.389 0.085 8.436 1.00 92.06 96 PRO A N 1
ATOM 752 C CA . PRO A 1 96 ? -10.521 -0.792 9.598 1.00 92.06 96 PRO A CA 1
ATOM 753 C C . PRO A 1 96 ? -11.295 -2.092 9.323 1.00 92.06 96 PRO A C 1
ATOM 755 O O . PRO A 1 96 ? -11.494 -2.889 10.238 1.00 92.06 96 PRO A O 1
ATOM 758 N N . GLN A 1 97 ? -11.806 -2.311 8.106 1.00 93.62 97 GLN A N 1
ATOM 759 C CA . GLN A 1 97 ? -12.663 -3.460 7.818 1.00 93.62 97 GLN A CA 1
ATOM 760 C C . GLN A 1 97 ? -11.848 -4.747 7.625 1.00 93.62 97 GLN A C 1
ATOM 762 O O . GLN A 1 97 ? -10.937 -4.801 6.805 1.00 93.62 97 GLN A O 1
ATOM 767 N N . ALA A 1 98 ? -12.249 -5.823 8.309 1.00 92.50 98 ALA A N 1
ATOM 768 C CA . ALA A 1 98 ? -11.527 -7.100 8.325 1.00 92.50 98 ALA A CA 1
ATOM 769 C C . ALA A 1 98 ? -11.293 -7.730 6.935 1.00 92.50 98 ALA A C 1
ATOM 771 O O . ALA A 1 98 ? -10.293 -8.413 6.726 1.00 92.50 98 ALA A O 1
ATOM 772 N N . TYR A 1 99 ? -12.178 -7.488 5.961 1.00 93.50 99 TYR A N 1
ATOM 773 C CA . TYR A 1 99 ? -12.036 -8.047 4.611 1.00 93.50 99 TYR A CA 1
ATOM 774 C C . TYR A 1 99 ? -10.804 -7.516 3.860 1.00 93.50 99 TYR A C 1
ATOM 776 O O . TYR A 1 99 ? -10.344 -8.157 2.915 1.00 93.50 99 TYR A O 1
ATOM 784 N N . TRP A 1 100 ? -10.236 -6.380 4.280 1.00 94.38 100 TRP A N 1
ATOM 785 C CA . TRP A 1 100 ? -9.015 -5.831 3.688 1.00 94.38 100 TRP A CA 1
ATOM 786 C C . TRP A 1 100 ? -7.802 -6.737 3.844 1.00 94.38 100 TRP A C 1
ATOM 788 O O . TRP A 1 100 ? -6.900 -6.675 3.011 1.00 94.38 100 TRP A O 1
ATOM 798 N N . TYR A 1 101 ? -7.814 -7.627 4.838 1.00 93.5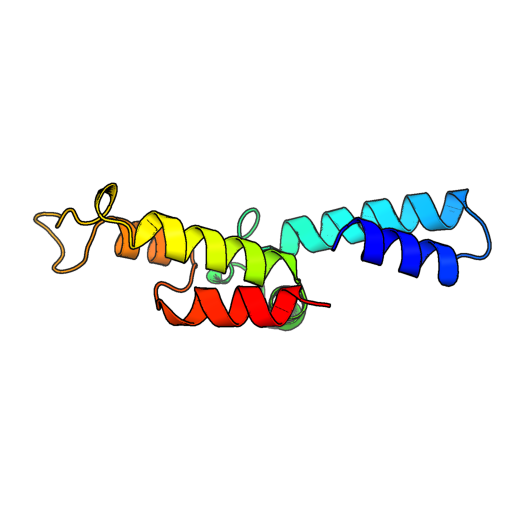6 101 TYR A N 1
ATOM 799 C CA . TYR A 1 101 ? -6.844 -8.710 4.936 1.00 93.56 101 TYR A CA 1
ATOM 800 C C . TYR A 1 101 ? -6.827 -9.559 3.655 1.00 93.56 101 TYR A C 1
ATOM 802 O O . TYR A 1 101 ? -5.783 -9.737 3.031 1.00 93.56 101 TYR A O 1
ATOM 810 N N . TRP A 1 102 ? -8.000 -10.012 3.205 1.00 94.94 102 TRP A N 1
ATOM 811 C CA . TRP A 1 102 ? -8.132 -10.855 2.015 1.00 94.94 102 TRP A CA 1
ATOM 812 C C . TRP A 1 102 ? -7.878 -10.097 0.717 1.00 94.94 102 TRP A C 1
ATOM 814 O O . TRP A 1 102 ? -7.275 -10.655 -0.198 1.00 94.94 102 TRP A O 1
ATOM 824 N N . ILE A 1 103 ? -8.274 -8.822 0.645 1.00 93.69 103 ILE A N 1
ATOM 825 C CA . ILE A 1 103 ? -7.910 -7.959 -0.489 1.00 93.69 103 ILE A CA 1
ATOM 826 C C . ILE A 1 103 ? -6.387 -7.841 -0.583 1.00 93.69 103 ILE A C 1
ATOM 828 O O . ILE A 1 103 ? -5.838 -7.968 -1.673 1.00 93.69 103 ILE A O 1
ATOM 832 N N . GLY A 1 104 ? -5.699 -7.655 0.547 1.00 93.19 104 GLY A N 1
ATOM 833 C CA . GLY A 1 104 ? -4.241 -7.597 0.576 1.00 93.19 104 GLY A CA 1
ATOM 834 C C . GLY A 1 104 ? -3.577 -8.881 0.104 1.00 93.19 104 GLY A C 1
ATOM 835 O O . GLY A 1 104 ? -2.673 -8.829 -0.726 1.00 93.19 104 GLY A O 1
ATOM 836 N N . VAL A 1 105 ? -4.065 -10.033 0.567 1.00 93.31 105 VAL A N 1
ATOM 837 C CA . VAL A 1 105 ? -3.593 -11.345 0.102 1.00 93.31 105 VAL A CA 1
ATOM 838 C C . VAL A 1 105 ? -3.798 -11.493 -1.409 1.00 93.31 105 VAL A C 1
ATOM 840 O O . VAL A 1 105 ? -2.852 -11.815 -2.122 1.00 93.31 105 VAL A O 1
ATOM 843 N N . GLY A 1 106 ? -4.997 -11.196 -1.918 1.00 92.56 106 GLY A N 1
ATOM 844 C CA . GLY A 1 106 ? -5.304 -11.298 -3.348 1.00 92.56 106 GLY A CA 1
ATOM 845 C C . GLY A 1 106 ? -4.472 -10.353 -4.219 1.00 92.56 106 GLY A C 1
ATOM 846 O O . GLY A 1 106 ? -3.968 -10.764 -5.259 1.00 92.56 106 GLY A O 1
ATOM 847 N N . ALA A 1 107 ? -4.271 -9.110 -3.777 1.00 91.12 107 ALA A N 1
ATOM 848 C CA . ALA A 1 107 ? -3.488 -8.114 -4.506 1.00 91.12 107 ALA A CA 1
ATOM 849 C C . ALA A 1 107 ? -1.984 -8.448 -4.570 1.00 91.12 107 ALA A C 1
ATOM 851 O O . ALA A 1 107 ? -1.298 -7.985 -5.478 1.00 91.12 107 ALA A O 1
ATOM 852 N N . LEU A 1 108 ? -1.464 -9.229 -3.615 1.00 89.69 108 LEU A N 1
ATOM 853 C CA . LEU A 1 108 ? -0.032 -9.524 -3.480 1.00 89.69 108 LEU A CA 1
ATOM 854 C C . LEU A 1 108 ? 0.395 -10.909 -3.983 1.00 89.69 108 LEU A C 1
ATOM 856 O O . LEU A 1 108 ? 1.593 -11.183 -4.010 1.00 89.69 108 LEU A O 1
ATOM 860 N N . ILE A 1 109 ? -0.545 -11.782 -4.356 1.00 87.19 109 ILE A N 1
ATOM 861 C CA . ILE A 1 109 ? -0.269 -13.168 -4.781 1.00 87.19 109 ILE A CA 1
ATOM 862 C C . ILE A 1 109 ? 0.377 -13.274 -6.187 1.00 87.19 109 ILE A C 1
ATOM 864 O O . ILE A 1 109 ? 0.790 -14.364 -6.582 1.00 87.19 109 ILE A O 1
ATOM 868 N N . GLY A 1 110 ? 0.537 -12.163 -6.918 1.00 67.38 110 GLY A N 1
ATOM 869 C CA . GLY A 1 110 ? 1.255 -12.084 -8.208 1.00 67.38 110 GLY A CA 1
ATOM 870 C C . GLY A 1 110 ? 2.699 -11.592 -8.101 1.00 67.38 110 GLY A C 1
ATOM 871 O O . GLY A 1 110 ? 3.543 -12.094 -8.876 1.00 67.38 110 GLY A O 1
#

pLDDT: mean 90.65, std 4.74, range [67.38, 95.62]

Radius of gyration: 16.88 Å; chains: 1; bounding box: 41×28×50 Å

Organism: NCBI:txid97028

Sequence (110 aa):
MASSLFRLMAALGRDVVVANNVGSFALLVVLVLGGFVISREDVHKWFLWGYWSSPLMYGQNAIAVNEFLGHSWRKVTENSNETLGVLVMKTRGFFPQAYWYWIGVGALIG